Protein AF-J9D0C2-F1 (afdb_monomer)

Structure (mmCIF, N/CA/C/O backbone):
data_AF-J9D0C2-F1
#
_entry.id   AF-J9D0C2-F1
#
loop_
_atom_site.group_PDB
_atom_site.id
_atom_site.type_symbol
_atom_site.label_atom_id
_atom_site.label_alt_id
_atom_site.label_comp_id
_atom_site.label_asym_id
_atom_site.label_entity_id
_atom_site.label_seq_id
_atom_site.pdbx_PDB_ins_code
_atom_site.Cartn_x
_atom_site.Cartn_y
_atom_site.Cartn_z
_atom_site.occupancy
_atom_site.B_iso_or_equiv
_atom_site.auth_seq_id
_atom_site.auth_comp_id
_atom_site.auth_asym_id
_atom_site.auth_atom_id
_atom_site.pdbx_PDB_model_num
ATOM 1 N N . MET A 1 1 ? 52.968 -4.522 -47.383 1.00 53.06 1 MET A N 1
ATOM 2 C CA . MET A 1 1 ? 51.743 -3.690 -47.474 1.00 53.06 1 MET A CA 1
ATOM 3 C C . MET A 1 1 ? 50.450 -4.488 -47.315 1.00 53.06 1 MET A C 1
ATOM 5 O O . MET A 1 1 ? 49.640 -4.092 -46.493 1.00 53.06 1 MET A O 1
ATOM 9 N N . ILE A 1 2 ? 50.259 -5.618 -48.008 1.00 55.22 2 ILE A N 1
ATOM 10 C CA . ILE A 1 2 ? 49.009 -6.414 -47.966 1.00 55.22 2 ILE A CA 1
ATOM 11 C C . ILE A 1 2 ? 48.607 -6.857 -46.541 1.00 55.22 2 ILE A C 1
ATOM 13 O O . ILE A 1 2 ? 47.459 -6.685 -46.148 1.00 55.22 2 ILE A O 1
ATOM 17 N N . ILE A 1 3 ? 49.560 -7.320 -45.724 1.00 58.47 3 ILE A N 1
ATOM 18 C CA . ILE A 1 3 ? 49.309 -7.743 -44.329 1.00 58.47 3 ILE A CA 1
ATOM 19 C C . ILE A 1 3 ? 48.805 -6.577 -43.453 1.00 58.47 3 ILE A C 1
ATOM 21 O O . ILE A 1 3 ? 47.932 -6.757 -42.608 1.00 58.47 3 ILE A O 1
ATOM 25 N N . PHE A 1 4 ? 49.295 -5.357 -43.693 1.00 53.91 4 PHE A N 1
ATOM 26 C CA . PHE A 1 4 ? 48.868 -4.155 -42.966 1.00 53.91 4 PH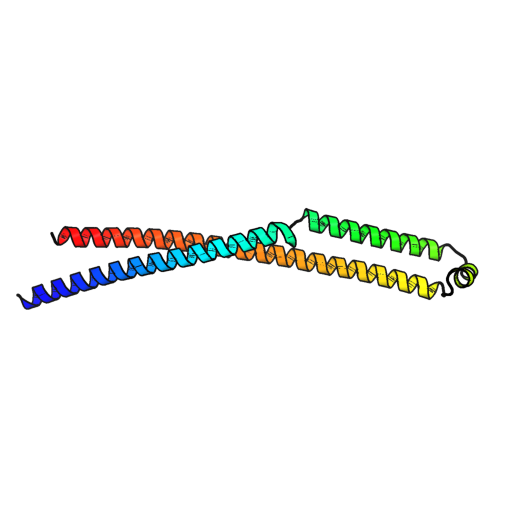E A CA 1
ATOM 27 C C . PHE A 1 4 ? 47.430 -3.750 -43.322 1.00 53.91 4 PHE A C 1
ATOM 29 O O . PHE A 1 4 ? 46.657 -3.385 -42.439 1.00 53.91 4 PHE A O 1
ATOM 36 N N . PHE A 1 5 ? 47.050 -3.873 -44.599 1.00 53.88 5 PHE A N 1
ATOM 37 C CA . PHE A 1 5 ? 45.677 -3.643 -45.058 1.00 53.88 5 PHE A CA 1
ATOM 38 C C . PHE A 1 5 ? 44.695 -4.673 -44.489 1.00 53.88 5 PHE A C 1
ATOM 40 O O . PHE A 1 5 ? 43.610 -4.298 -44.050 1.00 53.88 5 PHE A O 1
ATOM 47 N N . ILE A 1 6 ? 45.088 -5.949 -44.428 1.00 59.09 6 ILE A N 1
ATOM 48 C CA . ILE A 1 6 ? 44.271 -7.014 -43.829 1.00 59.09 6 ILE A CA 1
ATOM 49 C C . ILE A 1 6 ? 44.056 -6.746 -42.333 1.00 59.09 6 ILE A C 1
ATOM 51 O O . ILE A 1 6 ? 42.920 -6.784 -41.868 1.00 59.09 6 ILE A O 1
ATOM 55 N N . ASN A 1 7 ? 45.103 -6.367 -41.594 1.00 50.22 7 ASN A N 1
ATOM 56 C CA . ASN A 1 7 ? 44.978 -6.016 -40.176 1.00 50.22 7 ASN A CA 1
ATOM 57 C C . ASN A 1 7 ? 44.076 -4.789 -39.954 1.00 50.22 7 ASN A C 1
ATOM 59 O O . ASN A 1 7 ? 43.212 -4.816 -39.081 1.00 50.22 7 ASN A O 1
ATOM 63 N N . LEU A 1 8 ? 44.198 -3.740 -40.775 1.00 56.12 8 LEU A N 1
ATOM 64 C CA . LEU A 1 8 ? 43.315 -2.565 -40.722 1.00 56.12 8 LEU A CA 1
ATOM 65 C C . LEU A 1 8 ? 41.843 -2.913 -40.999 1.00 56.12 8 LEU A C 1
ATOM 67 O O . LEU A 1 8 ? 40.949 -2.384 -40.336 1.00 56.12 8 LEU A O 1
ATOM 71 N N . LEU A 1 9 ? 41.579 -3.807 -41.955 1.00 56.28 9 LEU A N 1
ATOM 72 C CA . LEU A 1 9 ? 40.229 -4.281 -42.266 1.00 56.28 9 LEU A CA 1
ATOM 73 C C . LEU A 1 9 ? 39.648 -5.133 -41.133 1.00 56.28 9 LEU A C 1
ATOM 75 O O . LEU A 1 9 ? 38.486 -4.930 -40.775 1.00 56.28 9 LEU A O 1
ATOM 79 N N . ILE A 1 10 ? 40.457 -6.010 -40.528 1.00 57.41 10 ILE A N 1
ATOM 80 C CA . ILE A 1 10 ? 40.068 -6.820 -39.368 1.00 57.41 10 ILE A CA 1
ATOM 81 C C . ILE A 1 10 ? 39.722 -5.903 -38.191 1.00 57.41 10 ILE A C 1
ATOM 83 O O . ILE A 1 10 ? 38.592 -5.960 -37.716 1.00 57.41 10 ILE A O 1
ATOM 87 N N . PHE A 1 11 ? 40.599 -4.968 -37.805 1.00 55.53 11 PHE A N 1
ATOM 88 C CA . PHE A 1 11 ? 40.332 -4.015 -36.716 1.00 55.53 11 PHE A CA 1
ATOM 89 C C . PHE A 1 11 ? 39.068 -3.173 -36.952 1.00 55.53 11 PHE A C 1
ATOM 91 O O . PHE A 1 11 ? 38.248 -3.020 -36.044 1.00 55.53 11 PHE A O 1
ATOM 98 N N . LYS A 1 12 ? 38.856 -2.664 -38.177 1.00 58.22 12 LYS A N 1
ATOM 99 C CA . LYS A 1 12 ? 37.626 -1.927 -38.521 1.00 58.22 12 LYS A CA 1
ATOM 100 C C . LYS A 1 12 ? 36.383 -2.820 -38.496 1.00 58.22 12 LYS A C 1
ATOM 102 O O . LYS A 1 12 ? 35.312 -2.340 -38.143 1.00 58.22 12 LYS A O 1
ATOM 107 N N . SER A 1 13 ? 36.489 -4.088 -38.894 1.00 57.78 13 SER A N 1
ATOM 108 C CA . SER A 1 13 ? 35.366 -5.034 -38.857 1.00 57.78 13 SER A CA 1
ATOM 109 C C . SER A 1 13 ? 34.988 -5.419 -37.425 1.00 57.78 13 SER A C 1
ATOM 111 O O . SER A 1 13 ? 33.815 -5.332 -37.078 1.00 57.78 13 SER A O 1
ATOM 113 N N . THR A 1 14 ? 35.965 -5.711 -36.562 1.00 62.06 14 THR A N 1
ATOM 114 C CA . THR A 1 14 ? 35.748 -6.034 -35.145 1.00 62.06 14 THR A CA 1
ATOM 115 C C . THR A 1 14 ? 35.103 -4.868 -34.397 1.00 62.06 14 THR A C 1
ATOM 117 O O . THR A 1 14 ? 34.222 -5.080 -33.569 1.00 62.06 14 THR A O 1
ATOM 120 N N . ASN A 1 15 ? 35.470 -3.625 -34.731 1.00 65.88 15 ASN A N 1
ATOM 121 C CA . ASN A 1 15 ? 34.862 -2.427 -34.149 1.00 65.88 15 ASN A CA 1
ATOM 122 C C . ASN A 1 15 ? 33.383 -2.254 -34.569 1.00 65.88 15 ASN A C 1
ATOM 124 O O . ASN A 1 15 ? 32.531 -1.951 -33.741 1.00 65.88 15 ASN A O 1
ATOM 128 N N . ILE A 1 16 ? 33.045 -2.541 -35.833 1.00 67.75 16 ILE A N 1
ATOM 129 C CA . ILE A 1 16 ? 31.653 -2.523 -36.326 1.00 67.75 16 ILE A CA 1
ATOM 130 C C . ILE A 1 16 ? 30.809 -3.608 -35.647 1.00 67.75 16 ILE A C 1
ATOM 132 O O . ILE A 1 16 ? 29.733 -3.299 -35.140 1.00 67.75 16 ILE A O 1
ATOM 136 N N . TYR A 1 17 ? 31.299 -4.853 -35.596 1.00 71.88 17 TYR A N 1
ATOM 137 C CA . TYR A 1 17 ? 30.590 -5.954 -34.933 1.00 71.88 17 TYR A CA 1
ATOM 138 C C . TYR A 1 17 ? 30.396 -5.691 -33.432 1.00 71.88 17 TYR A C 1
ATOM 140 O O . TYR A 1 17 ? 29.333 -5.986 -32.892 1.00 71.88 17 TYR A O 1
ATOM 148 N N . SER A 1 18 ? 31.383 -5.074 -32.774 1.00 80.06 18 SER A N 1
ATOM 149 C CA . SER A 1 18 ? 31.286 -4.642 -31.375 1.00 80.06 18 SER A CA 1
ATOM 150 C C . SER A 1 18 ? 30.203 -3.573 -31.170 1.00 80.06 18 SER A C 1
ATOM 152 O O . SER A 1 18 ? 29.388 -3.689 -30.255 1.00 80.06 18 SER A O 1
ATOM 154 N N . CYS A 1 19 ? 30.119 -2.572 -32.055 1.00 81.56 19 CYS A N 1
ATOM 155 C CA . CYS A 1 19 ? 29.069 -1.552 -32.005 1.00 81.56 19 CYS A CA 1
ATOM 156 C C . CYS A 1 19 ? 27.667 -2.131 -32.241 1.00 81.56 19 CYS A C 1
ATOM 158 O O . CYS A 1 19 ? 26.745 -1.793 -31.504 1.00 81.56 19 CYS A O 1
ATOM 160 N N . GLU A 1 20 ? 27.489 -3.015 -33.228 1.00 86.50 20 GLU A N 1
ATOM 161 C CA . GLU A 1 20 ? 26.193 -3.663 -33.487 1.00 86.50 20 GLU A CA 1
ATOM 162 C C . GLU A 1 20 ? 25.755 -4.551 -32.319 1.00 86.50 20 GLU A C 1
ATOM 164 O O . GLU A 1 20 ? 24.593 -4.511 -31.914 1.00 86.50 20 GLU A O 1
ATOM 169 N N . TYR A 1 21 ? 26.688 -5.311 -31.737 1.00 88.75 21 TYR A N 1
ATOM 170 C CA . TYR A 1 21 ? 26.434 -6.092 -30.529 1.00 88.75 21 TYR A CA 1
ATOM 171 C C . TYR A 1 21 ? 25.998 -5.193 -29.366 1.00 88.75 21 TYR A C 1
ATOM 173 O O . TYR A 1 21 ? 24.979 -5.453 -28.726 1.00 88.75 21 TYR A O 1
ATOM 181 N N . LYS A 1 22 ? 26.725 -4.096 -29.133 1.00 88.56 22 LYS A N 1
ATOM 182 C CA . LYS A 1 22 ? 26.427 -3.156 -28.052 1.00 88.56 22 LYS A CA 1
ATOM 183 C C . LYS A 1 22 ? 25.078 -2.456 -28.239 1.00 88.56 22 LYS A C 1
ATOM 185 O O . LYS A 1 22 ? 24.356 -2.283 -27.265 1.00 88.56 22 LYS A O 1
ATOM 190 N N . ILE A 1 23 ? 24.699 -2.108 -29.472 1.00 92.06 23 ILE A N 1
ATOM 191 C CA . ILE A 1 23 ? 23.368 -1.558 -29.776 1.00 92.06 23 ILE A CA 1
ATOM 192 C C . ILE A 1 23 ? 22.270 -2.561 -29.400 1.00 92.06 23 ILE A C 1
ATOM 194 O O . ILE A 1 23 ? 21.331 -2.181 -28.706 1.00 92.06 23 ILE A O 1
ATOM 198 N N . ARG A 1 24 ? 22.403 -3.838 -29.786 1.00 93.25 24 ARG A N 1
ATOM 199 C CA . ARG A 1 24 ? 21.420 -4.880 -29.426 1.00 93.25 24 ARG A CA 1
ATOM 200 C C . ARG A 1 24 ? 21.320 -5.085 -27.917 1.00 93.25 24 ARG A C 1
ATOM 202 O O . ARG A 1 24 ? 20.227 -5.278 -27.396 1.00 93.25 24 ARG A O 1
ATOM 209 N N . GLN A 1 25 ? 22.449 -5.027 -27.212 1.00 94.44 25 GLN A N 1
ATOM 210 C CA . GLN A 1 25 ? 22.459 -5.098 -25.753 1.00 94.44 25 GLN A CA 1
ATOM 211 C C . GLN A 1 25 ? 21.706 -3.912 -25.137 1.00 94.44 25 GLN A C 1
ATOM 213 O O . GLN A 1 25 ? 20.846 -4.111 -24.288 1.00 94.44 25 GLN A O 1
ATOM 218 N N . ILE A 1 26 ? 21.959 -2.693 -25.620 1.00 93.25 26 ILE A N 1
ATOM 219 C CA . ILE A 1 26 ? 21.246 -1.494 -25.166 1.00 93.25 26 ILE A CA 1
ATOM 220 C C . ILE A 1 26 ? 19.734 -1.606 -25.426 1.00 93.25 26 ILE A C 1
ATOM 222 O O . ILE A 1 26 ? 18.938 -1.208 -24.579 1.00 93.25 26 ILE A O 1
ATOM 226 N N . GLU A 1 27 ? 19.316 -2.149 -26.571 1.00 96.12 27 GLU A N 1
ATOM 227 C CA . GLU A 1 27 ? 17.896 -2.392 -26.867 1.00 96.12 27 GLU A CA 1
ATOM 228 C C . GLU A 1 27 ? 17.258 -3.371 -25.881 1.00 96.12 27 GLU A C 1
ATOM 230 O O . GLU A 1 27 ? 16.148 -3.125 -25.404 1.00 96.12 27 GLU A O 1
ATOM 235 N N . HIS A 1 28 ? 17.964 -4.455 -25.555 1.00 96.50 28 HIS A N 1
ATOM 236 C CA . HIS A 1 28 ? 17.511 -5.424 -24.566 1.00 96.50 28 HIS A CA 1
ATOM 237 C C . HIS A 1 28 ? 17.372 -4.792 -23.176 1.00 96.50 28 HIS A C 1
ATOM 239 O O . HIS A 1 28 ? 16.322 -4.924 -22.547 1.00 96.50 28 HIS A O 1
ATOM 245 N N . ASP A 1 29 ? 18.384 -4.040 -22.738 1.00 95.62 29 ASP A N 1
ATOM 246 C CA . ASP A 1 29 ? 18.385 -3.355 -21.444 1.00 95.62 29 ASP A CA 1
ATOM 247 C C . ASP A 1 29 ? 17.244 -2.326 -21.355 1.00 95.62 29 ASP A C 1
ATOM 249 O O . ASP A 1 29 ? 16.553 -2.245 -20.340 1.00 95.62 29 ASP A O 1
ATOM 253 N N . ILE A 1 30 ? 16.993 -1.559 -22.427 1.00 96.31 30 ILE A N 1
ATOM 254 C CA . ILE A 1 30 ? 15.857 -0.624 -22.494 1.00 96.31 30 ILE A CA 1
ATOM 255 C C . ILE A 1 30 ? 14.536 -1.377 -22.329 1.00 96.31 30 ILE A C 1
ATOM 257 O O . ILE A 1 30 ? 13.713 -0.965 -21.512 1.00 96.31 30 ILE A O 1
ATOM 261 N N . ALA A 1 31 ? 14.333 -2.471 -23.068 1.00 97.56 31 ALA A N 1
ATOM 262 C CA . ALA A 1 31 ? 13.098 -3.248 -22.993 1.00 97.56 31 ALA A CA 1
ATOM 263 C C . ALA A 1 31 ? 12.875 -3.828 -21.586 1.00 97.56 31 ALA A C 1
ATOM 265 O O . ALA A 1 31 ? 11.756 -3.798 -21.069 1.00 97.56 31 ALA A O 1
ATOM 266 N N . GLN A 1 32 ? 13.943 -4.305 -20.942 1.00 97.31 32 GLN A N 1
ATOM 267 C CA . GLN A 1 32 ? 13.888 -4.781 -19.564 1.00 97.31 32 GLN A CA 1
ATOM 268 C C . GLN A 1 32 ? 13.493 -3.655 -18.598 1.00 97.31 32 GLN A C 1
ATOM 270 O O . GLN A 1 32 ? 12.541 -3.812 -17.833 1.00 97.31 32 GLN A O 1
ATOM 275 N N . PHE A 1 33 ? 14.155 -2.496 -18.664 1.00 97.06 33 PHE A N 1
ATOM 276 C CA . PHE A 1 33 ? 13.836 -1.366 -17.787 1.00 97.06 33 PHE A CA 1
ATOM 277 C C . PHE A 1 33 ? 12.433 -0.794 -18.027 1.00 97.06 33 PHE A C 1
ATOM 279 O O . PHE A 1 33 ? 11.784 -0.356 -17.076 1.00 97.06 33 PHE A O 1
ATOM 286 N N . GLU A 1 34 ? 11.936 -0.806 -19.266 1.00 96.81 34 GLU A N 1
ATOM 287 C CA . GLU A 1 34 ? 10.558 -0.413 -19.584 1.00 96.81 34 GLU A CA 1
ATOM 288 C C . GLU A 1 34 ? 9.545 -1.388 -18.960 1.00 96.81 34 GLU A C 1
ATOM 290 O O . GLU A 1 34 ? 8.534 -0.955 -18.400 1.00 96.81 34 GLU A O 1
ATOM 295 N N . ASN A 1 35 ? 9.834 -2.692 -18.964 1.00 97.44 35 ASN A N 1
ATOM 296 C CA . ASN A 1 35 ? 8.994 -3.687 -18.299 1.00 97.44 35 ASN A CA 1
ATOM 297 C C . ASN A 1 35 ? 8.992 -3.531 -16.765 1.00 97.44 35 ASN A C 1
ATOM 299 O O . ASN A 1 35 ? 7.928 -3.576 -16.136 1.00 97.44 35 ASN A O 1
ATOM 303 N N . ASP A 1 36 ? 10.156 -3.289 -16.160 1.00 96.31 36 ASP A N 1
ATOM 304 C CA . ASP A 1 36 ? 10.273 -3.033 -14.719 1.00 96.31 36 ASP A CA 1
ATOM 305 C C . ASP A 1 36 ? 9.513 -1.757 -14.324 1.00 96.31 36 ASP A C 1
ATOM 307 O O . ASP A 1 36 ? 8.756 -1.740 -13.348 1.00 96.31 36 ASP A O 1
ATOM 311 N N . TYR A 1 37 ? 9.629 -0.706 -15.140 1.00 96.44 37 TYR A N 1
ATOM 312 C CA . TYR A 1 37 ? 8.904 0.549 -14.960 1.00 96.44 37 TYR A CA 1
ATOM 313 C C . TYR A 1 37 ? 7.381 0.341 -14.966 1.00 96.44 37 TYR A C 1
ATOM 315 O O . TYR A 1 37 ? 6.675 0.826 -14.074 1.00 96.44 37 TYR A O 1
ATOM 323 N N . LEU A 1 38 ? 6.866 -0.413 -15.944 1.00 96.88 38 LEU A N 1
ATOM 324 C CA . LEU A 1 38 ? 5.441 -0.737 -16.054 1.00 96.88 38 LEU A CA 1
ATOM 325 C C . LEU A 1 38 ? 4.953 -1.602 -14.888 1.00 96.88 38 LEU A C 1
ATOM 327 O O . LEU A 1 38 ? 3.845 -1.401 -14.385 1.00 96.88 38 LEU A O 1
ATOM 331 N N . THR A 1 39 ? 5.775 -2.545 -14.435 1.00 97.50 39 THR A N 1
ATOM 332 C CA . THR A 1 39 ? 5.466 -3.392 -13.278 1.00 97.50 39 THR A CA 1
ATOM 333 C C . THR A 1 39 ? 5.308 -2.548 -12.017 1.00 97.50 39 THR A C 1
ATOM 335 O O . THR A 1 39 ? 4.294 -2.649 -11.323 1.00 97.50 39 THR A O 1
ATOM 338 N N . ASN A 1 40 ? 6.251 -1.644 -11.765 1.00 96.12 40 ASN A N 1
ATOM 339 C CA . ASN A 1 40 ? 6.190 -0.720 -10.638 1.00 96.12 40 ASN A CA 1
ATOM 340 C C . ASN A 1 40 ? 4.989 0.231 -10.720 1.00 96.12 40 ASN A C 1
ATOM 342 O O . ASN A 1 40 ? 4.364 0.499 -9.697 1.00 96.12 40 ASN A O 1
ATOM 346 N N . LEU A 1 41 ? 4.617 0.707 -11.917 1.00 95.62 41 LEU A N 1
ATOM 347 C CA . LEU A 1 41 ? 3.406 1.520 -12.091 1.00 95.62 41 LEU A CA 1
ATOM 348 C C . LEU A 1 41 ? 2.147 0.765 -11.654 1.00 95.62 41 LEU A C 1
ATOM 350 O O . LEU A 1 41 ? 1.361 1.290 -10.871 1.00 95.62 41 LEU A O 1
ATOM 354 N N . ARG A 1 42 ? 1.993 -0.496 -12.074 1.00 95.31 42 ARG A N 1
ATOM 355 C CA . ARG A 1 42 ? 0.858 -1.335 -11.650 1.00 95.31 42 ARG A CA 1
ATOM 356 C C . ARG A 1 42 ? 0.820 -1.524 -10.132 1.00 95.31 42 ARG A C 1
ATOM 358 O O . ARG A 1 42 ? -0.260 -1.549 -9.541 1.00 95.31 42 ARG A O 1
ATOM 365 N N . ILE A 1 43 ? 1.985 -1.656 -9.495 1.00 94.19 43 ILE A N 1
ATOM 366 C CA . ILE A 1 43 ? 2.086 -1.744 -8.033 1.00 94.19 43 ILE A CA 1
ATOM 367 C C . ILE A 1 43 ? 1.630 -0.429 -7.388 1.00 94.19 43 ILE A C 1
ATOM 369 O O . ILE A 1 43 ? 0.797 -0.462 -6.484 1.00 94.19 43 ILE A O 1
ATOM 373 N N . ILE A 1 44 ? 2.105 0.719 -7.877 1.00 93.38 44 ILE A N 1
ATOM 374 C CA . ILE A 1 44 ? 1.693 2.048 -7.397 1.00 93.38 44 ILE A CA 1
ATOM 375 C C . ILE A 1 44 ? 0.175 2.239 -7.528 1.00 93.38 44 ILE A C 1
ATOM 377 O O . ILE A 1 44 ? -0.468 2.683 -6.575 1.00 93.38 44 ILE A O 1
ATOM 381 N N . ASP A 1 45 ? -0.423 1.855 -8.655 1.00 90.94 45 ASP A N 1
ATOM 382 C CA . ASP A 1 45 ? -1.870 1.966 -8.881 1.00 90.94 45 ASP A CA 1
ATOM 383 C C . ASP A 1 45 ? -2.677 1.102 -7.901 1.00 90.94 45 ASP A C 1
ATOM 385 O O . ASP A 1 45 ? -3.697 1.532 -7.344 1.00 90.94 45 ASP A O 1
ATOM 389 N N . LYS A 1 46 ? -2.188 -0.109 -7.612 1.00 89.38 46 LYS A N 1
ATOM 390 C CA . LYS A 1 46 ? -2.779 -0.980 -6.591 1.00 89.38 46 LYS A CA 1
ATOM 391 C C . LYS A 1 46 ? -2.669 -0.367 -5.191 1.00 89.38 46 LYS A C 1
ATOM 393 O O . LYS A 1 46 ? -3.644 -0.384 -4.440 1.00 89.38 46 LYS A O 1
ATOM 398 N N . LEU A 1 47 ? -1.516 0.207 -4.845 1.00 88.56 47 LEU A N 1
ATOM 399 C CA . LEU A 1 47 ? -1.319 0.893 -3.565 1.00 88.56 47 LEU A CA 1
ATOM 400 C C . LEU A 1 47 ? -2.266 2.098 -3.437 1.00 88.56 47 LEU A C 1
ATOM 402 O O . LEU A 1 47 ? -2.921 2.244 -2.406 1.00 88.56 47 LEU A O 1
ATOM 406 N N . ASN A 1 48 ? -2.420 2.906 -4.490 1.00 84.56 48 ASN A N 1
ATOM 407 C CA . ASN A 1 48 ? -3.316 4.070 -4.519 1.00 84.56 48 ASN A CA 1
ATOM 408 C C . ASN A 1 48 ? -4.795 3.702 -4.337 1.00 84.56 48 ASN A C 1
ATOM 410 O O . ASN A 1 48 ? -5.504 4.353 -3.570 1.00 84.56 48 ASN A O 1
ATOM 414 N N . SER A 1 49 ? -5.264 2.661 -5.027 1.00 79.12 49 SER A N 1
ATOM 415 C CA . SER A 1 49 ? -6.676 2.253 -5.000 1.00 79.12 49 SER A CA 1
ATOM 416 C C . SER A 1 49 ? -7.099 1.562 -3.699 1.00 79.12 49 SER A C 1
ATOM 418 O O . SER A 1 49 ? -8.291 1.504 -3.397 1.00 79.12 49 SER A O 1
ATOM 420 N N . GLN A 1 50 ? -6.149 1.045 -2.911 1.00 76.56 50 GLN A N 1
ATOM 421 C CA . GLN A 1 50 ? -6.453 0.245 -1.722 1.00 76.56 50 GLN A CA 1
ATOM 422 C C . GLN A 1 50 ? -5.879 0.835 -0.434 1.00 76.56 50 GLN A C 1
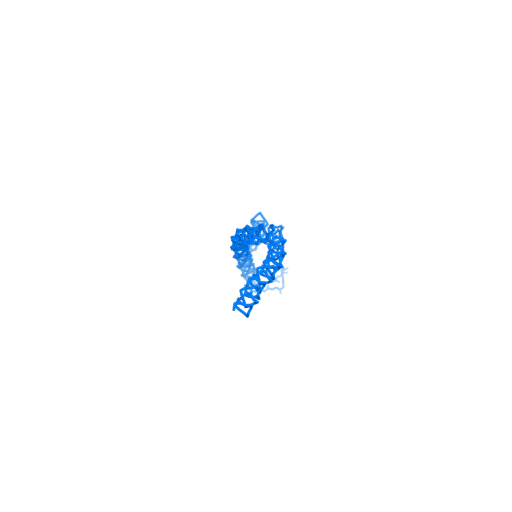ATOM 424 O O . GLN A 1 50 ? -6.638 1.227 0.454 1.00 76.56 50 GLN A O 1
ATOM 429 N N . GLN A 1 51 ? -4.553 0.844 -0.311 1.00 73.00 51 GLN A N 1
ATOM 430 C CA . GLN A 1 51 ? -3.847 0.956 0.969 1.00 73.00 51 GLN A CA 1
ATOM 431 C C . GLN A 1 51 ? -3.397 2.390 1.281 1.00 73.00 51 GLN A C 1
ATOM 433 O O . GLN A 1 51 ? -3.398 2.787 2.440 1.00 73.00 51 GLN A O 1
ATOM 438 N N . CYS A 1 52 ? -3.113 3.198 0.258 1.00 77.19 52 CYS A N 1
ATOM 439 C CA . CYS A 1 52 ? -2.767 4.617 0.384 1.00 77.19 52 CYS A CA 1
ATOM 440 C C . CYS A 1 52 ? -3.989 5.551 0.343 1.00 77.19 52 CYS A C 1
ATOM 442 O O . CYS A 1 52 ? -3.825 6.769 0.297 1.00 77.19 52 CYS A O 1
ATOM 444 N N . SER A 1 53 ? -5.217 5.024 0.310 1.00 83.19 53 SER A N 1
ATOM 445 C CA . SER A 1 53 ? -6.409 5.874 0.246 1.00 83.19 53 SER A CA 1
ATOM 446 C C . SER A 1 53 ? -6.605 6.622 1.565 1.00 83.19 53 SER A C 1
ATOM 448 O O . SER A 1 53 ? -7.044 6.048 2.564 1.00 83.19 53 SER A O 1
ATOM 450 N N . TYR A 1 54 ? -6.312 7.924 1.552 1.00 87.12 54 TYR A N 1
ATOM 451 C CA . TYR A 1 54 ? -6.509 8.806 2.702 1.00 87.12 54 TYR A CA 1
ATOM 452 C C . TYR A 1 54 ? -7.961 8.786 3.193 1.00 87.12 54 TYR A C 1
ATOM 454 O O . TYR A 1 54 ? -8.214 8.651 4.386 1.00 87.12 54 TYR A O 1
ATOM 462 N N . VAL A 1 55 ? -8.926 8.832 2.269 1.00 88.25 55 VAL A N 1
ATOM 463 C CA . VAL A 1 55 ? -10.358 8.783 2.602 1.00 88.25 55 VAL A CA 1
ATOM 464 C C . VAL A 1 55 ? -10.694 7.500 3.358 1.00 88.25 55 VAL A C 1
ATOM 466 O O . VAL A 1 55 ? -11.346 7.544 4.398 1.00 88.25 55 VAL A O 1
ATOM 469 N N . ARG A 1 56 ? -10.199 6.350 2.885 1.00 88.00 56 ARG A N 1
ATOM 470 C CA . ARG A 1 56 ? -10.405 5.069 3.569 1.00 88.00 56 ARG A CA 1
ATOM 471 C C . ARG A 1 56 ? -9.769 5.062 4.960 1.00 88.00 56 ARG A C 1
ATOM 473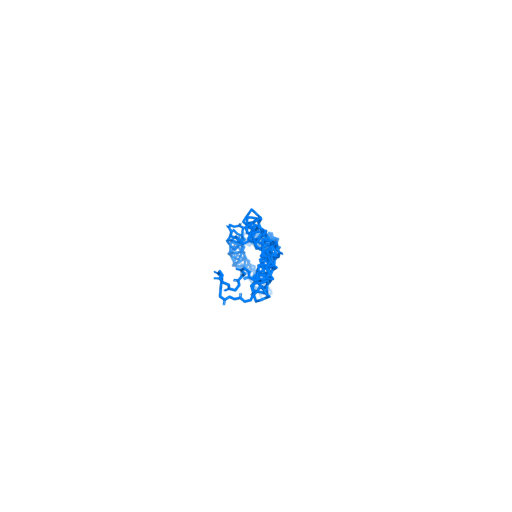 O O . ARG A 1 56 ? -10.400 4.596 5.903 1.00 88.00 56 ARG A O 1
ATOM 480 N N . HIS A 1 57 ? -8.549 5.581 5.087 1.00 90.88 57 HIS A N 1
ATOM 481 C CA . HIS A 1 57 ? -7.841 5.678 6.363 1.00 90.88 57 HIS A CA 1
ATOM 482 C C . HIS A 1 57 ? -8.620 6.519 7.388 1.00 90.88 57 HIS A C 1
ATOM 484 O O . HIS A 1 57 ? -8.796 6.097 8.531 1.00 90.88 57 HIS A O 1
ATOM 490 N N . ILE A 1 58 ? -9.159 7.665 6.961 1.00 92.44 58 ILE A N 1
ATOM 491 C CA . ILE A 1 58 ? -9.984 8.532 7.808 1.00 92.44 58 ILE A CA 1
ATOM 492 C C . ILE A 1 58 ? -11.324 7.883 8.163 1.00 92.44 58 ILE A C 1
ATOM 494 O O . ILE A 1 58 ? -11.723 7.947 9.322 1.00 92.44 58 ILE A O 1
ATOM 498 N N . ASN A 1 59 ? -11.989 7.207 7.226 1.00 92.88 59 ASN A N 1
ATOM 499 C CA . ASN A 1 59 ? -13.244 6.508 7.520 1.00 92.88 59 ASN A CA 1
ATOM 500 C C . ASN A 1 59 ? -13.051 5.432 8.600 1.00 92.88 59 ASN A C 1
ATOM 502 O O . ASN A 1 59 ? -13.815 5.381 9.558 1.00 92.88 59 ASN A O 1
ATOM 506 N N . ILE A 1 60 ? -11.979 4.637 8.499 1.00 92.69 60 ILE A N 1
ATOM 507 C CA . ILE A 1 60 ? -11.635 3.635 9.520 1.00 92.69 60 ILE A CA 1
ATOM 508 C C . ILE A 1 60 ? -11.395 4.301 10.879 1.00 92.69 60 ILE A C 1
ATOM 510 O O . ILE A 1 60 ? -11.876 3.800 11.895 1.00 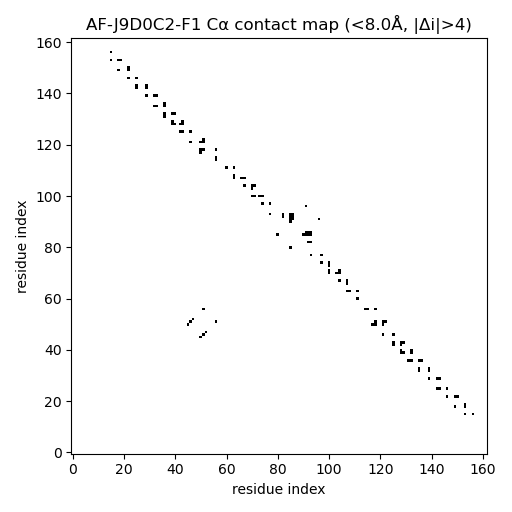92.69 60 ILE A O 1
ATOM 514 N N . LYS A 1 61 ? -10.684 5.437 10.909 1.00 95.38 61 LYS A N 1
ATOM 515 C CA . LYS A 1 61 ? -10.478 6.205 12.143 1.00 95.38 61 LYS A CA 1
ATOM 516 C C . LYS A 1 61 ? -11.807 6.612 12.771 1.00 95.38 61 LYS A C 1
ATOM 518 O O . LYS A 1 61 ? -12.025 6.356 13.948 1.00 95.38 61 LYS A O 1
ATOM 523 N N . MET A 1 62 ? -12.694 7.212 11.979 1.00 96.38 62 MET A N 1
ATOM 524 C CA . MET A 1 62 ? -13.995 7.680 12.453 1.00 96.38 62 MET A CA 1
ATOM 525 C C . MET A 1 62 ? -14.840 6.542 13.024 1.00 96.38 62 MET A C 1
ATOM 527 O O . MET A 1 62 ? -15.487 6.721 14.052 1.00 96.38 62 MET A O 1
ATOM 531 N N . ASP A 1 63 ? -14.830 5.372 12.388 1.00 96.81 63 ASP A N 1
ATOM 532 C CA . ASP A 1 63 ? -15.575 4.213 12.879 1.00 96.81 63 ASP A CA 1
ATOM 533 C C . ASP A 1 63 ? -15.005 3.683 14.201 1.00 96.81 63 ASP A C 1
ATOM 535 O O . ASP A 1 63 ? -15.764 3.356 15.114 1.00 96.81 63 ASP A O 1
ATOM 539 N N . ILE A 1 64 ? -13.676 3.663 14.348 1.00 96.56 64 ILE A N 1
ATOM 540 C CA . ILE A 1 64 ? -13.024 3.306 15.613 1.00 96.56 64 ILE A CA 1
ATOM 541 C C . ILE A 1 64 ? -13.340 4.335 16.707 1.00 96.56 64 ILE A C 1
ATOM 543 O O . ILE A 1 64 ? -13.696 3.943 17.818 1.00 96.56 64 ILE A O 1
ATOM 547 N N . ASP A 1 65 ? -13.254 5.629 16.399 1.00 97.00 65 ASP A N 1
ATOM 548 C CA . ASP A 1 65 ? -13.528 6.710 17.350 1.00 97.00 65 ASP A CA 1
ATOM 549 C C . ASP A 1 65 ? -14.984 6.645 17.852 1.00 97.00 65 ASP A C 1
ATOM 551 O O . ASP A 1 65 ? -15.228 6.732 19.056 1.00 97.00 65 ASP A O 1
ATOM 555 N N . ARG A 1 66 ? -15.953 6.385 16.960 1.00 97.75 66 ARG A N 1
ATOM 556 C CA . ARG A 1 66 ? -17.371 6.181 17.324 1.00 97.75 66 ARG A CA 1
ATOM 557 C C . ARG A 1 66 ? -17.580 4.975 18.238 1.00 97.75 66 ARG A C 1
ATOM 559 O O . ARG A 1 66 ? -18.375 5.037 19.177 1.00 97.75 66 ARG A O 1
ATOM 566 N N . GLU A 1 67 ? -16.899 3.868 17.959 1.00 97.56 67 GLU A N 1
ATOM 567 C CA . GLU A 1 67 ? -16.961 2.661 18.788 1.00 97.56 67 GLU A CA 1
ATOM 568 C C . GLU A 1 67 ? -16.384 2.918 20.187 1.00 97.56 67 GLU A C 1
ATOM 570 O O . GLU A 1 67 ? -16.987 2.510 21.180 1.00 97.56 67 GLU A O 1
ATOM 575 N N . ILE A 1 68 ? -15.262 3.640 20.281 1.00 97.25 68 ILE A N 1
ATOM 576 C CA . ILE A 1 68 ? -14.682 4.058 21.564 1.00 97.25 68 ILE A CA 1
ATOM 577 C C . ILE A 1 68 ? -15.655 4.969 22.315 1.00 97.25 68 ILE A C 1
ATOM 579 O O . ILE A 1 68 ? -15.919 4.730 23.488 1.00 97.25 68 ILE A O 1
ATOM 583 N N . GLU A 1 69 ? -16.251 5.962 21.656 1.00 97.75 69 GLU A N 1
ATOM 584 C CA . GLU A 1 69 ? -17.224 6.863 22.284 1.00 97.75 69 GLU A CA 1
ATOM 585 C C . GLU A 1 69 ? -18.451 6.104 22.816 1.00 97.75 69 GLU A C 1
ATOM 587 O O . GLU A 1 69 ? -18.958 6.386 23.902 1.00 97.75 69 GLU A O 1
ATOM 592 N N . LYS A 1 70 ? -18.937 5.101 22.074 1.00 97.44 70 LYS A N 1
ATOM 593 C CA . LYS A 1 70 ? -20.019 4.221 22.530 1.00 97.44 70 LYS A CA 1
ATOM 594 C C . LYS A 1 70 ? -19.624 3.451 23.794 1.00 97.44 70 LYS A C 1
ATOM 596 O O . LYS A 1 70 ? -20.419 3.407 24.730 1.00 97.44 70 LYS A O 1
ATOM 601 N N . LEU A 1 71 ? -18.416 2.893 23.827 1.00 96.81 71 LEU A N 1
ATOM 602 C CA . LEU A 1 71 ? -17.882 2.172 24.985 1.00 96.81 71 LEU A CA 1
ATOM 603 C C . LEU A 1 71 ? -17.676 3.096 26.195 1.00 96.81 71 LEU A C 1
ATOM 605 O O . LEU A 1 71 ? -18.015 2.719 27.312 1.00 96.81 71 LEU A O 1
ATOM 609 N N . GLU A 1 72 ? -17.191 4.321 25.989 1.00 95.88 72 GLU A N 1
ATOM 610 C CA . GLU A 1 72 ? -17.037 5.314 27.061 1.00 95.88 72 GLU A CA 1
ATOM 611 C C . GLU A 1 72 ? -18.396 5.754 27.623 1.00 95.88 72 GLU A C 1
ATOM 613 O O . GLU A 1 72 ? -18.569 5.830 28.838 1.00 95.88 72 GLU A O 1
ATOM 618 N N . ARG A 1 73 ? -19.411 5.951 26.770 1.00 94.50 73 ARG A N 1
ATOM 619 C CA . ARG A 1 73 ? -20.786 6.207 27.235 1.00 94.50 73 ARG A CA 1
ATOM 620 C C . ARG A 1 73 ? -21.342 5.044 28.049 1.00 94.50 73 ARG A C 1
ATOM 622 O O . ARG A 1 73 ? -21.972 5.272 29.080 1.00 94.50 73 ARG A O 1
ATOM 629 N N . GLU A 1 74 ? -21.109 3.811 27.605 1.00 91.31 74 GLU A N 1
ATOM 630 C CA . GLU A 1 74 ? -21.501 2.610 28.346 1.00 91.31 74 GLU A CA 1
ATOM 631 C C . GLU A 1 74 ? -20.795 2.556 29.708 1.00 91.31 74 GLU A C 1
ATOM 633 O O . GLU A 1 74 ? -21.445 2.344 30.729 1.00 91.31 74 GLU A O 1
ATOM 638 N N . LYS A 1 75 ? -19.494 2.863 29.756 1.00 92.44 75 LYS A N 1
ATOM 639 C CA . LYS A 1 75 ? -18.721 2.980 30.998 1.00 92.44 75 LYS A CA 1
ATOM 640 C C . LYS A 1 75 ? -19.319 4.023 31.944 1.00 92.44 75 LYS A C 1
ATOM 642 O O . LYS A 1 75 ? -19.557 3.716 33.111 1.00 92.44 75 LYS A O 1
ATOM 647 N N . SER A 1 76 ? -19.602 5.233 31.458 1.00 90.69 76 SER A N 1
ATOM 648 C CA . SER A 1 76 ? -20.234 6.294 32.254 1.00 90.69 76 SER A CA 1
ATOM 649 C C . SER A 1 76 ? -21.606 5.873 32.782 1.00 90.69 76 SER A C 1
ATOM 651 O O . SER A 1 76 ? -21.908 6.097 33.952 1.00 90.69 76 SER A O 1
ATOM 653 N N . HIS A 1 77 ? -22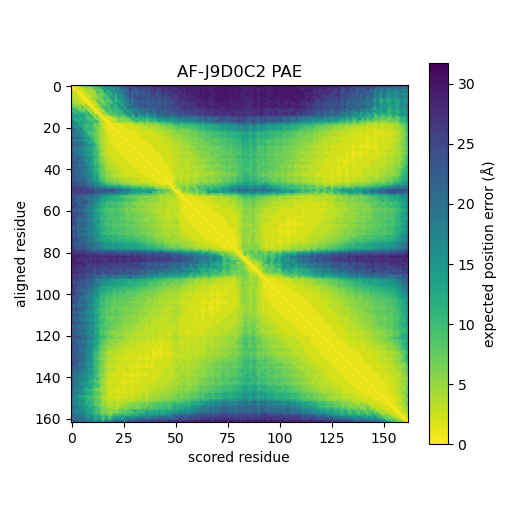.408 5.209 31.948 1.00 87.81 77 HIS A N 1
ATOM 654 C CA . HIS A 1 77 ? -23.703 4.663 32.341 1.00 87.81 77 HIS A CA 1
ATOM 655 C C . HIS A 1 77 ? -23.563 3.575 33.415 1.00 87.81 77 HIS A C 1
ATOM 657 O O . HIS A 1 77 ? -24.375 3.501 34.332 1.00 87.81 77 HIS A O 1
ATOM 663 N N . ILE A 1 78 ? -22.518 2.745 33.368 1.00 85.50 78 ILE A N 1
ATOM 664 C CA . ILE A 1 78 ? -22.242 1.760 34.422 1.00 85.50 78 ILE A CA 1
ATOM 665 C C . ILE A 1 78 ? -21.854 2.419 35.739 1.00 85.50 78 ILE A C 1
ATOM 667 O O . ILE A 1 78 ? -22.343 2.021 36.798 1.00 85.50 78 ILE A O 1
ATOM 671 N N . LEU A 1 79 ? -21.036 3.462 35.677 1.00 85.44 79 LEU A N 1
ATOM 672 C CA . LEU A 1 79 ? -20.618 4.211 36.856 1.00 85.44 79 LEU A CA 1
ATOM 673 C C . LEU A 1 79 ? -21.774 4.972 37.525 1.00 85.44 79 LEU A C 1
ATOM 675 O O . LEU A 1 79 ? -21.701 5.221 38.726 1.00 85.44 79 LEU A O 1
ATOM 679 N N . SER A 1 80 ? -22.845 5.306 36.795 1.00 84.06 80 SER A N 1
ATOM 680 C CA . SER A 1 80 ? -23.965 6.082 37.343 1.00 84.06 80 SER A CA 1
ATOM 681 C C . SER A 1 80 ? -24.972 5.291 38.191 1.00 84.06 80 SER A C 1
ATOM 683 O O . SER A 1 80 ? -25.768 5.917 38.888 1.00 84.06 80 SER A O 1
ATOM 685 N N . TYR A 1 81 ? -24.981 3.948 38.172 1.00 73.44 81 TYR A N 1
ATOM 686 C CA . TYR A 1 81 ? -25.895 3.175 39.038 1.00 73.44 81 TYR A CA 1
ATOM 687 C C . TYR A 1 81 ? -25.249 2.744 40.355 1.00 73.44 81 TYR A C 1
ATOM 689 O O . TYR A 1 81 ? -24.043 2.508 40.453 1.00 73.44 81 TYR A O 1
ATOM 697 N N . LYS A 1 82 ? -26.107 2.526 41.359 1.00 68.50 82 LYS A N 1
ATOM 698 C CA . LYS A 1 82 ? -25.750 1.802 42.583 1.00 68.50 82 LYS A CA 1
ATOM 699 C C . LYS A 1 82 ? -25.342 0.362 42.247 1.00 68.50 82 LYS A C 1
ATOM 701 O O . LYS A 1 82 ? -26.007 -0.311 41.458 1.00 68.50 82 LYS A O 1
ATOM 706 N N . SER A 1 83 ? -24.263 -0.109 42.868 1.00 63.75 83 SER A N 1
ATOM 707 C CA . SER A 1 83 ? -23.660 -1.438 42.672 1.00 63.75 83 SER A CA 1
ATOM 708 C C . SER A 1 83 ? -24.654 -2.597 42.835 1.00 63.75 83 SER A C 1
ATOM 710 O O . SER A 1 83 ? -24.564 -3.586 42.111 1.00 63.75 83 SER A O 1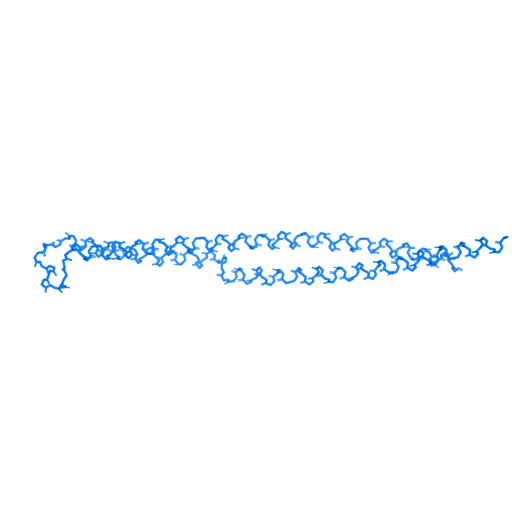
ATOM 712 N N . GLU A 1 84 ? -25.642 -2.447 43.718 1.00 62.66 84 GLU A N 1
ATOM 713 C CA . GLU A 1 84 ? -26.676 -3.448 44.031 1.00 62.66 84 GLU A CA 1
ATOM 714 C C . GLU A 1 84 ? -27.626 -3.764 42.856 1.00 62.66 84 GLU A C 1
ATOM 716 O O . GLU A 1 84 ? -28.222 -4.838 42.821 1.00 62.66 84 GLU A O 1
ATOM 721 N N . ILE A 1 85 ? -27.742 -2.867 41.867 1.00 62.88 85 ILE A N 1
ATOM 722 C CA . ILE A 1 85 ? -28.625 -3.022 40.692 1.00 62.88 85 ILE A CA 1
ATOM 723 C C . ILE A 1 85 ? -27.935 -3.816 39.562 1.00 62.88 85 ILE A C 1
ATOM 725 O O . ILE A 1 85 ? -28.594 -4.367 38.679 1.00 62.88 85 ILE A O 1
ATOM 729 N N . TYR A 1 86 ? -26.600 -3.896 39.567 1.00 65.00 86 TYR A N 1
ATOM 730 C CA . TYR A 1 86 ? -25.835 -4.493 38.466 1.00 65.00 86 TYR A CA 1
ATOM 731 C C . TYR A 1 86 ? -25.838 -6.022 38.489 1.00 65.00 86 TYR A C 1
ATOM 733 O O . TYR A 1 86 ? -26.055 -6.652 37.452 1.00 65.00 86 TYR A O 1
ATOM 741 N N . PHE A 1 87 ? -25.651 -6.621 39.666 1.00 62.81 87 PHE A N 1
ATOM 742 C CA . PHE A 1 87 ? -25.583 -8.077 39.797 1.00 62.81 87 PHE A CA 1
ATOM 743 C C . PHE A 1 87 ? -26.918 -8.744 39.433 1.00 62.81 87 PHE A C 1
ATOM 745 O O . PHE A 1 87 ? -26.941 -9.754 38.735 1.00 62.81 87 PHE A O 1
ATOM 752 N N . THR A 1 88 ? -28.035 -8.125 39.819 1.00 65.94 88 THR A N 1
ATOM 753 C CA . THR A 1 88 ? -29.401 -8.575 39.510 1.00 65.94 88 THR A CA 1
ATOM 754 C C . THR A 1 88 ? -29.762 -8.462 38.030 1.00 65.94 88 THR A C 1
ATOM 756 O O . THR A 1 88 ? -30.599 -9.225 37.558 1.00 65.94 88 THR A O 1
ATOM 759 N N . ARG A 1 89 ? -29.151 -7.532 37.283 1.00 69.31 89 ARG A N 1
ATOM 760 C CA . ARG A 1 89 ? -29.497 -7.267 35.875 1.00 69.31 89 ARG A CA 1
ATOM 761 C C . ARG A 1 89 ? -28.545 -7.915 34.866 1.00 69.31 89 ARG A C 1
ATOM 763 O O . ARG A 1 89 ? -28.975 -8.246 33.767 1.00 69.31 89 ARG A O 1
ATOM 770 N N . TYR A 1 90 ? -27.275 -8.091 35.227 1.00 70.44 90 TYR A N 1
ATOM 771 C CA . TYR A 1 90 ? -26.221 -8.543 34.308 1.00 70.44 90 TYR A CA 1
ATOM 772 C C . TYR A 1 90 ? -25.488 -9.808 34.766 1.00 70.44 90 TYR A C 1
ATOM 774 O O . TYR A 1 90 ? -24.612 -10.278 34.043 1.00 70.44 90 TYR A O 1
ATOM 782 N N . PHE A 1 91 ? -25.806 -10.349 35.950 1.00 78.62 91 PHE A N 1
ATOM 783 C CA . PHE A 1 91 ? -25.141 -11.523 36.543 1.00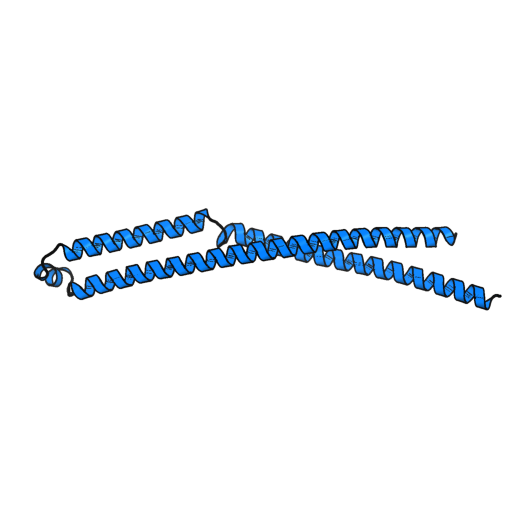 78.62 91 PHE A CA 1
ATOM 784 C C . PHE A 1 91 ? -23.609 -11.392 36.659 1.00 78.62 91 PHE A C 1
ATOM 786 O O . PHE A 1 91 ? -22.891 -12.384 36.768 1.00 78.62 91 PHE A O 1
ATOM 793 N N . LYS A 1 92 ? -23.093 -10.158 36.630 1.00 80.31 92 LYS A N 1
ATOM 794 C CA . LYS A 1 92 ? -21.669 -9.820 36.721 1.00 80.31 92 LYS A CA 1
ATOM 795 C C . LYS A 1 92 ? -21.472 -8.700 37.733 1.00 80.31 92 LYS A C 1
ATOM 797 O O . LYS A 1 92 ? -22.362 -7.868 37.926 1.00 80.31 92 LYS A O 1
ATOM 802 N N . SER A 1 93 ? -20.297 -8.663 38.362 1.00 83.88 93 SER A N 1
ATOM 803 C CA . SER A 1 93 ? -19.911 -7.504 39.164 1.00 83.88 93 SER A CA 1
ATOM 804 C C . SER A 1 93 ? -19.698 -6.291 38.258 1.00 83.88 93 SER A C 1
ATOM 806 O O . SER A 1 93 ? -19.341 -6.405 37.078 1.00 83.88 93 SER A O 1
ATOM 808 N N . ARG A 1 94 ? -19.917 -5.107 38.825 1.00 84.31 94 ARG A N 1
ATOM 809 C CA . ARG A 1 94 ? -19.697 -3.836 38.137 1.00 84.31 94 ARG A CA 1
ATOM 810 C C . ARG A 1 94 ? -18.239 -3.706 37.691 1.00 84.31 94 ARG A C 1
ATOM 812 O O . ARG A 1 94 ? -17.972 -3.275 36.576 1.00 84.31 94 ARG A O 1
ATOM 819 N N . GLU A 1 95 ? -17.309 -4.123 38.541 1.00 87.25 95 GLU A N 1
ATOM 820 C CA . GLU A 1 95 ? -15.869 -4.076 38.298 1.00 87.25 95 GLU A CA 1
ATOM 821 C C . GLU A 1 95 ? -15.476 -4.951 37.098 1.00 87.25 95 GLU A C 1
ATOM 823 O O . GLU A 1 95 ? -14.697 -4.515 36.250 1.00 87.25 95 GLU A O 1
ATOM 828 N N . THR A 1 96 ? -16.068 -6.145 36.960 1.00 89.00 96 THR A N 1
ATOM 829 C CA . THR A 1 96 ? -15.842 -7.008 35.791 1.00 89.00 96 THR A CA 1
ATOM 830 C C . THR A 1 96 ? -16.333 -6.351 34.503 1.00 89.00 96 THR A C 1
ATOM 832 O O . THR A 1 96 ? -15.614 -6.360 33.507 1.00 89.00 96 THR A O 1
ATOM 835 N N . LEU A 1 97 ? -17.521 -5.740 34.510 1.00 88.19 97 LEU A N 1
ATOM 836 C CA . LEU A 1 97 ? -18.058 -5.058 33.327 1.00 88.19 97 LEU A CA 1
ATOM 837 C C . LEU A 1 97 ? -17.203 -3.853 32.913 1.00 88.19 97 LEU A C 1
ATOM 839 O O . LEU A 1 97 ? -16.906 -3.684 31.732 1.00 88.19 97 LEU A O 1
ATOM 843 N N . LEU A 1 98 ? -16.766 -3.041 33.880 1.00 91.56 98 LEU A N 1
ATOM 844 C CA . LEU A 1 98 ? -15.885 -1.901 33.617 1.00 91.56 98 LEU A CA 1
ATOM 845 C C . LEU A 1 98 ? -14.549 -2.355 33.019 1.00 91.56 98 LEU A C 1
ATOM 847 O O . LEU A 1 98 ? -14.110 -1.795 32.017 1.00 91.56 98 LEU A O 1
ATOM 851 N N . SER A 1 99 ? -13.950 -3.413 33.573 1.00 94.00 99 SER A N 1
ATOM 852 C CA . SER A 1 99 ? -12.707 -3.986 33.050 1.00 94.00 99 SER A CA 1
ATOM 853 C C . SER A 1 99 ? -12.872 -4.543 31.629 1.00 94.00 99 SER A C 1
ATOM 855 O O . SER A 1 99 ? -12.012 -4.335 30.770 1.00 94.00 99 SER A O 1
ATOM 857 N N . GLU A 1 100 ? -13.999 -5.202 31.332 1.00 93.56 100 GLU A N 1
ATOM 858 C CA . GLU A 1 100 ? -14.310 -5.679 29.980 1.00 93.56 100 GLU A CA 1
ATOM 859 C C . GLU A 1 100 ? -14.408 -4.525 28.971 1.00 93.56 100 GLU A C 1
ATOM 861 O O . GLU A 1 100 ? -13.899 -4.651 27.853 1.00 93.56 100 GLU A O 1
ATOM 866 N N . ILE A 1 101 ? -15.032 -3.406 29.353 1.00 94.69 101 ILE A N 1
ATOM 867 C CA . ILE A 1 101 ? -15.141 -2.209 28.509 1.00 94.69 101 ILE A CA 1
ATOM 868 C C . ILE A 1 101 ? -13.773 -1.563 28.289 1.00 94.69 101 ILE A C 1
ATOM 870 O O . ILE A 1 101 ? -13.417 -1.273 27.148 1.00 94.69 101 ILE A O 1
ATOM 874 N N . GLU A 1 102 ? -12.977 -1.387 29.342 1.00 96.56 102 GLU A N 1
ATOM 875 C CA . GLU A 1 102 ? -11.629 -0.817 29.235 1.00 96.56 102 GLU A CA 1
ATOM 876 C C . GLU A 1 102 ? -10.736 -1.648 28.316 1.00 96.56 102 GLU A C 1
ATOM 878 O O . GLU A 1 102 ? -10.051 -1.103 27.449 1.00 96.56 102 GLU A O 1
ATOM 883 N N . ARG A 1 103 ? -10.814 -2.978 28.426 1.00 97.69 103 ARG A N 1
ATOM 884 C CA . ARG A 1 103 ? -10.102 -3.889 27.528 1.00 97.69 103 ARG A CA 1
ATOM 885 C C . ARG A 1 103 ? -10.524 -3.702 26.070 1.00 97.69 103 ARG A C 1
ATOM 887 O O . ARG A 1 103 ? -9.660 -3.672 25.197 1.00 97.69 103 ARG A O 1
ATOM 894 N N . LYS A 1 104 ? -11.826 -3.554 25.796 1.00 97.75 104 LYS A N 1
ATOM 895 C CA . LYS A 1 104 ? -12.335 -3.299 24.435 1.00 97.75 104 LYS A CA 1
ATOM 896 C C . LYS A 1 104 ? -11.858 -1.951 23.893 1.00 97.75 104 LYS A C 1
ATOM 898 O O . LYS A 1 104 ? -11.469 -1.876 22.732 1.00 97.75 104 LYS A O 1
ATOM 903 N N . ILE A 1 105 ? -11.857 -0.899 24.715 1.00 97.19 105 ILE A N 1
ATOM 904 C CA . ILE A 1 105 ? -11.346 0.425 24.323 1.00 97.19 105 ILE A CA 1
ATOM 905 C C . ILE A 1 105 ? -9.864 0.329 23.953 1.00 97.19 105 ILE A C 1
ATOM 907 O O . ILE A 1 105 ? -9.448 0.841 22.914 1.00 97.19 105 ILE A O 1
ATOM 911 N N . GLU A 1 106 ? -9.070 -0.357 24.771 1.00 97.88 106 GLU A N 1
ATOM 912 C CA . GLU A 1 106 ? -7.646 -0.551 24.505 1.00 97.88 106 GLU A CA 1
ATOM 913 C C . GLU A 1 106 ? -7.408 -1.365 23.226 1.00 97.88 106 GLU A C 1
ATOM 915 O O . GLU A 1 106 ? -6.545 -1.031 22.414 1.00 97.88 106 GLU A O 1
ATOM 920 N N . GLU A 1 107 ? -8.217 -2.395 22.983 1.00 97.88 107 GLU A N 1
ATOM 921 C CA . GLU A 1 107 ? -8.172 -3.162 21.740 1.00 97.88 107 GLU A CA 1
ATOM 922 C C . GLU A 1 107 ? -8.470 -2.285 20.515 1.00 97.88 107 GLU A C 1
ATOM 924 O O . GLU A 1 107 ? -7.726 -2.326 19.535 1.00 97.88 107 GLU A O 1
ATOM 929 N N . LYS A 1 108 ? -9.492 -1.423 20.582 1.00 97.75 108 LYS A N 1
ATOM 930 C CA . LYS A 1 108 ? -9.815 -0.461 19.515 1.00 97.75 108 LYS A CA 1
ATOM 931 C C . LYS A 1 108 ? -8.672 0.527 19.259 1.00 97.75 108 LYS A C 1
ATOM 933 O O . LYS A 1 108 ? -8.325 0.778 18.104 1.00 97.75 108 LYS A O 1
ATOM 938 N N . LYS A 1 109 ? -8.019 1.031 20.311 1.00 96.69 109 LYS A N 1
ATOM 939 C CA . LYS A 1 109 ? -6.832 1.899 20.187 1.00 96.69 109 LYS A CA 1
ATOM 940 C C . LYS A 1 109 ? -5.667 1.180 19.500 1.00 96.69 109 LYS A C 1
ATOM 942 O O . LYS A 1 109 ? -5.049 1.744 18.596 1.00 96.69 109 LYS A O 1
ATOM 947 N N . LYS A 1 110 ? -5.400 -0.080 19.858 1.00 97.31 110 LYS A N 1
ATOM 948 C CA . LYS A 1 110 ? -4.366 -0.908 19.207 1.00 97.31 110 LYS A CA 1
ATOM 949 C C . LYS A 1 110 ? -4.689 -1.215 17.747 1.00 97.31 110 LYS A C 1
ATOM 951 O O . LYS A 1 110 ? -3.796 -1.181 16.896 1.00 97.31 110 LYS A O 1
ATOM 956 N N . GLN A 1 111 ? -5.959 -1.480 17.438 1.00 95.50 111 GLN A N 1
ATOM 957 C CA . GLN A 1 111 ? -6.420 -1.641 16.058 1.00 95.50 111 GLN A CA 1
ATOM 958 C C . GLN A 1 111 ? -6.103 -0.383 15.245 1.00 95.50 111 GLN A C 1
ATOM 960 O O . GLN A 1 111 ? -5.517 -0.487 14.168 1.00 95.50 111 GLN A O 1
ATOM 965 N N . TRP A 1 112 ? -6.387 0.804 15.786 1.00 95.31 112 TRP A N 1
ATOM 966 C CA . TRP A 1 112 ? -6.066 2.062 15.117 1.00 95.31 112 TRP A CA 1
ATOM 967 C C . TRP A 1 112 ? -4.561 2.274 14.905 1.00 95.31 112 TRP A C 1
ATOM 969 O O . TRP A 1 112 ? -4.134 2.593 13.796 1.00 95.31 112 TRP A O 1
ATOM 979 N N . GLN A 1 113 ? -3.733 2.025 15.921 1.00 96.00 113 GLN A N 1
ATOM 980 C CA . GLN A 1 113 ? -2.272 2.106 15.787 1.00 96.00 113 GLN A CA 1
ATOM 981 C C . GLN A 1 113 ? -1.738 1.183 14.684 1.00 96.00 113 GLN A C 1
ATOM 983 O O . GLN A 1 113 ? -0.868 1.573 13.903 1.00 96.00 113 GLN A O 1
ATOM 988 N N . THR A 1 114 ? -2.296 -0.023 14.579 1.00 94.31 114 THR A N 1
ATOM 989 C CA . THR A 1 114 ? -1.948 -0.974 13.516 1.00 94.31 114 THR A CA 1
ATOM 990 C C . THR A 1 114 ? -2.315 -0.420 12.138 1.00 94.31 114 THR A C 1
ATOM 992 O O . THR A 1 114 ? -1.510 -0.498 11.212 1.00 94.31 114 THR A O 1
ATOM 995 N N . GLN A 1 115 ? -3.492 0.197 12.002 1.00 92.88 115 GLN A N 1
ATOM 996 C CA . GLN A 1 115 ? -3.923 0.829 10.750 1.00 92.88 115 GLN A CA 1
ATOM 997 C C . GLN A 1 115 ? -3.041 2.018 10.352 1.00 92.88 115 GLN A C 1
ATOM 999 O O . GLN A 1 115 ? -2.717 2.154 9.174 1.00 92.88 115 GLN A O 1
ATOM 1004 N N . ILE A 1 116 ? -2.599 2.843 11.310 1.00 93.94 116 ILE A N 1
ATOM 1005 C CA . ILE A 1 116 ? -1.623 3.918 11.053 1.00 93.94 116 ILE A CA 1
ATOM 1006 C C . ILE A 1 116 ? -0.327 3.342 10.490 1.00 93.94 116 ILE A C 1
ATOM 1008 O O . ILE A 1 116 ? 0.172 3.833 9.479 1.00 93.94 116 ILE A O 1
ATOM 1012 N N . LYS A 1 117 ? 0.211 2.297 11.126 1.00 93.75 117 LYS A N 1
ATOM 1013 C CA . LYS A 1 117 ? 1.456 1.674 10.674 1.00 93.75 117 LYS A CA 1
ATOM 1014 C C . LYS A 1 117 ? 1.325 1.157 9.241 1.00 93.75 117 LYS A C 1
ATOM 1016 O O . LYS A 1 117 ? 2.126 1.529 8.394 1.00 93.75 117 LYS A O 1
ATOM 1021 N N . LEU A 1 118 ? 0.277 0.383 8.955 1.00 90.88 118 LEU A N 1
ATOM 1022 C CA . LEU A 1 118 ? 0.032 -0.167 7.618 1.00 90.88 118 LEU A CA 1
ATOM 1023 C C . LEU A 1 118 ? -0.127 0.925 6.552 1.00 90.88 118 LEU A C 1
ATOM 1025 O O . LEU A 1 118 ? 0.397 0.792 5.448 1.00 90.88 118 LEU A O 1
ATOM 1029 N N . TYR A 1 119 ? -0.831 2.009 6.880 1.00 92.25 119 TYR A N 1
ATOM 1030 C CA . TYR A 1 119 ? -1.003 3.148 5.981 1.00 92.25 119 TYR A CA 1
ATOM 1031 C C . TYR A 1 119 ? 0.333 3.841 5.676 1.00 92.25 119 TYR A C 1
ATOM 1033 O O . TYR A 1 119 ? 0.659 4.080 4.512 1.00 92.25 119 TYR A O 1
ATOM 1041 N N . ASN A 1 120 ? 1.141 4.104 6.705 1.00 92.69 120 ASN A N 1
ATOM 1042 C CA . ASN A 1 120 ? 2.452 4.731 6.547 1.00 92.69 120 ASN A CA 1
ATOM 1043 C C . ASN A 1 120 ? 3.427 3.839 5.769 1.00 92.69 120 ASN A C 1
ATOM 1045 O O . ASN A 1 120 ? 4.117 4.328 4.875 1.00 92.69 120 ASN A O 1
ATOM 1049 N N . ASP A 1 121 ? 3.442 2.535 6.055 1.00 91.50 121 ASP A N 1
ATOM 1050 C CA . ASP A 1 121 ? 4.250 1.554 5.326 1.00 91.50 121 ASP A CA 1
ATOM 1051 C C . ASP A 1 121 ? 3.853 1.537 3.839 1.00 91.50 121 ASP A C 1
ATOM 1053 O O . ASP A 1 121 ? 4.708 1.554 2.955 1.00 91.50 121 ASP A O 1
ATOM 1057 N N . SER A 1 122 ? 2.551 1.598 3.542 1.00 91.12 122 SER A N 1
ATOM 1058 C CA . SER A 1 122 ? 2.041 1.678 2.171 1.00 91.12 122 SER A CA 1
ATOM 1059 C C . SER A 1 122 ? 2.476 2.961 1.447 1.00 91.12 122 SER A C 1
ATOM 1061 O O . SER A 1 122 ? 2.885 2.900 0.284 1.00 91.12 122 SER A O 1
ATOM 1063 N N . ILE A 1 123 ? 2.431 4.121 2.115 1.00 93.06 123 ILE A N 1
ATOM 1064 C CA . ILE A 1 123 ? 2.927 5.393 1.556 1.00 93.06 123 ILE A CA 1
ATOM 1065 C C . ILE A 1 123 ? 4.429 5.324 1.282 1.00 93.06 123 ILE A C 1
ATOM 1067 O O . ILE A 1 123 ? 4.888 5.770 0.225 1.00 93.06 123 ILE A O 1
ATOM 1071 N N . SER A 1 124 ? 5.190 4.770 2.224 1.00 94.00 124 SER A N 1
ATOM 1072 C CA . SER A 1 124 ? 6.634 4.600 2.088 1.00 94.00 124 SER A CA 1
ATOM 1073 C C . SER A 1 124 ? 6.964 3.725 0.877 1.00 94.00 124 SER A C 1
ATOM 1075 O O . SER A 1 124 ? 7.736 4.129 0.008 1.00 94.00 124 SER A O 1
ATOM 1077 N N . ASN A 1 125 ? 6.281 2.584 0.742 1.00 93.25 125 ASN A N 1
ATOM 1078 C CA . ASN A 1 125 ? 6.439 1.678 -0.394 1.00 93.25 125 ASN A CA 1
ATOM 1079 C C . ASN A 1 125 ? 6.114 2.364 -1.722 1.00 93.25 125 ASN A C 1
ATOM 1081 O O . ASN A 1 125 ? 6.890 2.263 -2.672 1.00 93.25 125 ASN A O 1
ATOM 1085 N N . LYS A 1 126 ? 4.999 3.101 -1.788 1.00 94.31 126 LYS A N 1
ATOM 1086 C CA . LYS A 1 126 ? 4.630 3.875 -2.980 1.00 94.31 126 LYS A CA 1
ATOM 1087 C C . LYS A 1 126 ? 5.746 4.845 -3.369 1.00 94.31 126 LYS A C 1
ATOM 1089 O O . LYS A 1 126 ? 6.188 4.830 -4.515 1.00 94.31 126 LYS A O 1
ATOM 1094 N N . THR A 1 127 ? 6.219 5.639 -2.411 1.00 95.19 127 THR A N 1
ATOM 1095 C CA . THR A 1 127 ? 7.314 6.597 -2.625 1.00 95.19 127 THR A CA 1
ATOM 1096 C C . THR A 1 127 ? 8.576 5.891 -3.133 1.00 95.19 127 THR A C 1
ATOM 1098 O O . THR A 1 127 ? 9.227 6.374 -4.058 1.00 95.19 127 THR A O 1
ATOM 1101 N N . GLY A 1 128 ? 8.903 4.718 -2.582 1.00 96.62 128 GLY A N 1
ATOM 1102 C CA . GLY A 1 128 ? 10.029 3.899 -3.033 1.00 96.62 128 GLY A CA 1
ATOM 1103 C C . GLY A 1 128 ? 9.905 3.480 -4.501 1.00 96.62 128 GLY A C 1
ATOM 1104 O O . GLY A 1 128 ? 10.833 3.686 -5.284 1.00 96.62 128 GLY A O 1
ATOM 1105 N N . TYR A 1 129 ? 8.743 2.970 -4.914 1.00 96.75 129 TYR A N 1
ATOM 1106 C CA . TYR A 1 129 ? 8.502 2.608 -6.315 1.00 96.75 129 TYR A CA 1
ATOM 1107 C C . TYR A 1 129 ? 8.529 3.818 -7.258 1.00 96.75 129 TYR A C 1
ATOM 1109 O O . TYR A 1 129 ? 9.050 3.714 -8.369 1.00 96.75 129 TYR A O 1
ATOM 1117 N N . GLU A 1 130 ? 8.027 4.978 -6.830 1.00 96.12 130 GLU A N 1
ATOM 1118 C CA . GLU A 1 130 ? 8.105 6.222 -7.610 1.00 96.12 130 GLU A CA 1
ATOM 1119 C C . GLU A 1 130 ? 9.561 6.653 -7.845 1.00 96.12 130 GLU A C 1
ATOM 1121 O O . GLU A 1 130 ? 9.926 7.039 -8.959 1.00 96.12 130 GLU A O 1
ATOM 1126 N N . GLN A 1 131 ? 10.419 6.529 -6.828 1.00 97.62 131 GLN A N 1
ATOM 1127 C CA . GLN A 1 131 ? 11.851 6.815 -6.945 1.00 97.62 131 GLN A CA 1
ATOM 1128 C C . GLN A 1 131 ? 12.565 5.831 -7.877 1.00 97.62 131 GLN A C 1
ATOM 1130 O O . GLN A 1 131 ? 13.342 6.261 -8.735 1.00 97.62 131 GLN A O 1
ATOM 1135 N N . ILE A 1 132 ? 12.273 4.530 -7.761 1.00 97.12 132 ILE A N 1
ATOM 1136 C CA . ILE A 1 132 ? 12.804 3.507 -8.674 1.00 97.12 132 ILE A CA 1
ATOM 1137 C C . ILE A 1 132 ? 12.401 3.843 -10.112 1.00 97.12 132 ILE A C 1
ATOM 1139 O O . ILE A 1 132 ? 13.251 3.892 -10.997 1.00 97.12 132 ILE A O 1
ATOM 1143 N N . ASN A 1 133 ? 11.132 4.171 -10.346 1.00 97.50 133 ASN A N 1
ATOM 1144 C CA . ASN A 1 133 ? 10.633 4.527 -11.671 1.00 97.50 133 ASN A CA 1
ATOM 1145 C C . ASN A 1 133 ? 11.276 5.787 -12.248 1.00 97.50 133 ASN A C 1
ATOM 1147 O O . ASN A 1 133 ? 11.550 5.840 -13.449 1.00 97.50 133 ASN A O 1
ATOM 1151 N N . LYS A 1 134 ? 11.557 6.785 -11.408 1.00 97.31 134 LYS A N 1
ATOM 1152 C CA . LYS A 1 134 ? 12.328 7.961 -11.817 1.00 97.31 134 LYS A CA 1
ATOM 1153 C C . LYS A 1 134 ? 13.742 7.568 -12.260 1.00 97.31 134 LYS A C 1
ATOM 1155 O O . LYS A 1 134 ? 14.188 8.022 -13.308 1.00 97.31 134 LYS A O 1
ATOM 1160 N N . SER A 1 135 ? 14.415 6.701 -11.502 1.00 97.06 135 SER A N 1
ATOM 1161 C CA . SER A 1 135 ? 15.753 6.195 -11.840 1.00 97.06 135 SER A CA 1
ATOM 1162 C C . SER A 1 135 ? 15.759 5.398 -13.152 1.00 97.06 135 SER A C 1
ATOM 1164 O O . SER A 1 135 ? 16.586 5.652 -14.030 1.00 97.06 135 SER A O 1
ATOM 1166 N N . LEU A 1 136 ? 14.785 4.498 -13.330 1.00 96.38 136 LEU A N 1
ATOM 1167 C CA . LEU A 1 136 ? 14.614 3.707 -14.552 1.00 96.38 136 LEU A CA 1
ATOM 1168 C C . LEU A 1 136 ? 14.419 4.601 -15.780 1.00 96.38 136 LEU A C 1
ATOM 1170 O O . LEU A 1 136 ? 15.074 4.383 -16.796 1.00 96.38 136 LEU A O 1
ATOM 1174 N N . ARG A 1 137 ? 13.591 5.651 -15.681 1.00 96.50 137 ARG A N 1
ATOM 1175 C CA . ARG A 1 137 ? 13.417 6.623 -16.774 1.00 96.50 137 ARG A CA 1
ATOM 1176 C C . ARG A 1 137 ? 14.728 7.297 -17.162 1.00 96.50 137 ARG A C 1
ATOM 1178 O O . ARG A 1 137 ? 15.081 7.277 -18.337 1.00 96.50 137 ARG A O 1
ATOM 1185 N N . THR A 1 138 ? 15.477 7.814 -16.189 1.00 97.12 138 THR A N 1
ATOM 1186 C CA . THR A 1 138 ? 16.790 8.425 -16.448 1.00 97.12 138 THR A CA 1
ATOM 1187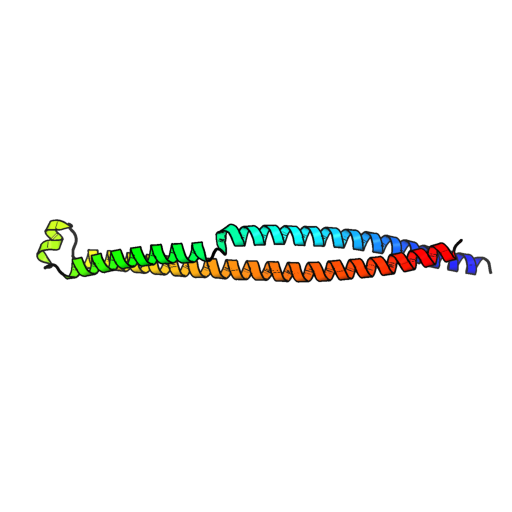 C C . THR A 1 138 ? 17.740 7.436 -17.128 1.00 97.12 138 THR A C 1
ATOM 1189 O O . THR A 1 138 ? 18.464 7.797 -18.058 1.00 97.12 138 THR A O 1
ATOM 1192 N N . LYS A 1 139 ? 17.733 6.166 -16.701 1.00 95.44 139 LYS A N 1
ATOM 1193 C CA . LYS A 1 139 ? 18.577 5.127 -17.301 1.00 95.44 139 LYS A CA 1
ATOM 1194 C C . LYS A 1 139 ? 18.170 4.816 -18.742 1.00 95.44 139 LYS A C 1
ATOM 1196 O O . LYS A 1 139 ? 19.045 4.730 -19.600 1.00 95.44 139 LYS A O 1
ATOM 1201 N N . ILE A 1 140 ? 16.871 4.707 -19.018 1.00 95.94 140 ILE A N 1
ATOM 1202 C CA . ILE A 1 140 ? 16.330 4.514 -20.370 1.00 95.94 140 ILE A CA 1
ATOM 1203 C C . ILE A 1 140 ? 16.728 5.682 -21.282 1.00 95.94 140 ILE A C 1
ATOM 1205 O O . ILE A 1 140 ? 17.189 5.454 -22.396 1.00 95.94 140 ILE A O 1
ATOM 1209 N N . GLU A 1 141 ? 16.594 6.928 -20.827 1.00 96.62 141 GLU A N 1
ATOM 1210 C CA . GLU A 1 141 ? 16.974 8.121 -21.601 1.00 96.62 141 GLU A CA 1
ATOM 1211 C C . GLU A 1 141 ? 18.481 8.164 -21.900 1.00 96.62 141 GLU A C 1
ATOM 1213 O O . GLU A 1 141 ? 18.895 8.452 -23.029 1.00 96.62 141 GLU A O 1
ATOM 1218 N N . SER A 1 142 ? 19.307 7.810 -20.912 1.00 95.88 142 SER A N 1
ATOM 1219 C CA . SER A 1 142 ? 20.757 7.688 -21.077 1.00 95.88 142 SER A CA 1
ATOM 1220 C C . SER A 1 142 ? 21.122 6.618 -22.111 1.00 95.88 142 SER A C 1
ATOM 1222 O O . SER A 1 142 ? 21.919 6.888 -23.009 1.00 95.88 142 SER A O 1
ATOM 1224 N N . LEU A 1 143 ? 20.496 5.442 -22.041 1.00 94.50 143 LEU A N 1
ATOM 1225 C CA . LEU A 1 143 ? 20.708 4.346 -22.987 1.00 94.50 143 LEU A CA 1
ATOM 1226 C C . LEU A 1 143 ? 20.229 4.695 -24.402 1.00 94.50 143 LEU A C 1
ATOM 1228 O O . LEU A 1 143 ? 20.931 4.422 -25.373 1.00 94.50 143 LEU A O 1
ATOM 1232 N N . LYS A 1 144 ? 19.077 5.366 -24.536 1.00 94.81 144 LYS A N 1
ATOM 1233 C CA . LYS A 1 144 ? 18.585 5.881 -25.826 1.00 94.81 144 LYS A CA 1
ATOM 1234 C C . LYS A 1 144 ? 19.586 6.861 -26.442 1.00 94.81 144 LYS A C 1
ATOM 1236 O O . LYS A 1 144 ? 19.870 6.777 -27.635 1.00 94.81 144 LYS A O 1
ATOM 1241 N N . SER A 1 145 ? 20.175 7.737 -25.630 1.00 94.19 145 SER A N 1
ATOM 1242 C CA . SER A 1 145 ? 21.208 8.676 -26.082 1.00 94.19 145 SER A CA 1
ATOM 1243 C C . SER A 1 145 ? 22.490 7.960 -26.521 1.00 94.19 145 SER A C 1
ATOM 1245 O O . SER A 1 145 ? 23.027 8.264 -27.586 1.00 94.19 145 SER A O 1
ATOM 1247 N N . GLU A 1 146 ? 22.960 6.975 -25.748 1.00 91.06 146 GLU A N 1
ATOM 1248 C CA . GLU A 1 146 ? 24.131 6.159 -26.098 1.00 91.06 146 GLU A CA 1
ATOM 1249 C C . GLU A 1 146 ? 23.915 5.386 -27.405 1.00 91.06 146 GLU A C 1
ATOM 1251 O O . GLU A 1 146 ? 24.781 5.399 -28.283 1.00 91.06 146 GLU A O 1
ATOM 1256 N N . LYS A 1 147 ? 22.735 4.779 -27.575 1.00 91.69 147 LYS A N 1
ATOM 1257 C CA . LYS A 1 147 ? 22.347 4.085 -28.806 1.00 91.69 147 LYS A CA 1
ATOM 1258 C C . LYS A 1 147 ? 22.434 5.009 -30.020 1.00 91.69 147 LYS A C 1
ATOM 1260 O O . LYS A 1 147 ? 23.085 4.646 -30.994 1.00 91.69 147 LYS A O 1
ATOM 1265 N N . ILE A 1 148 ? 21.867 6.215 -29.943 1.00 91.62 148 ILE A N 1
ATOM 1266 C CA . ILE A 1 148 ? 21.913 7.199 -31.039 1.00 91.62 148 ILE A CA 1
ATOM 1267 C C . ILE A 1 148 ? 23.361 7.543 -31.420 1.00 91.62 148 ILE A C 1
ATOM 1269 O O . ILE A 1 148 ? 23.681 7.688 -32.601 1.00 91.62 148 ILE A O 1
ATOM 1273 N N . VAL A 1 149 ? 24.255 7.689 -30.436 1.00 88.75 149 VAL A N 1
ATOM 1274 C CA . VAL A 1 149 ? 25.680 7.951 -30.698 1.00 88.75 149 VAL A CA 1
ATOM 1275 C C . VAL A 1 149 ? 26.325 6.766 -31.417 1.00 88.75 149 VAL A C 1
ATOM 1277 O O . VAL A 1 149 ? 26.987 6.961 -32.436 1.00 88.75 149 VAL A O 1
ATOM 1280 N N . LEU A 1 150 ? 26.096 5.540 -30.938 1.00 88.31 150 LEU A N 1
ATOM 1281 C CA . LEU A 1 150 ? 26.633 4.327 -31.559 1.00 88.31 150 LEU A CA 1
ATOM 1282 C C . LEU A 1 150 ? 26.105 4.124 -32.984 1.00 88.31 150 LEU A C 1
ATOM 1284 O O . LEU A 1 150 ? 26.883 3.783 -33.872 1.00 88.31 150 LEU A O 1
ATOM 1288 N N . GLU A 1 151 ? 24.823 4.388 -33.232 1.00 88.38 151 GLU A N 1
ATOM 1289 C CA . GLU A 1 151 ? 24.212 4.320 -34.564 1.00 88.38 151 GLU A CA 1
ATOM 1290 C C . GLU A 1 151 ? 24.847 5.323 -35.533 1.00 88.38 151 GLU A C 1
ATOM 1292 O O . GLU A 1 151 ? 25.166 4.966 -36.670 1.00 88.38 151 GLU A O 1
ATOM 1297 N N . LYS A 1 152 ? 25.118 6.555 -35.082 1.00 85.81 152 LYS A N 1
ATOM 1298 C CA . LYS A 1 152 ? 25.838 7.563 -35.878 1.00 85.81 152 LYS A CA 1
ATOM 1299 C C . LYS A 1 152 ? 27.270 7.126 -36.190 1.00 85.81 152 LYS A C 1
ATOM 1301 O O . LYS A 1 152 ? 27.705 7.247 -37.336 1.00 85.81 152 LYS A O 1
ATOM 1306 N N . CYS A 1 153 ? 27.992 6.587 -35.206 1.00 81.44 153 CYS A N 1
ATOM 1307 C CA . CYS A 1 153 ? 29.338 6.044 -35.407 1.00 81.44 153 CYS A CA 1
ATOM 1308 C C . CYS A 1 153 ? 29.332 4.873 -36.399 1.00 81.44 153 CYS A C 1
ATOM 1310 O O . CYS A 1 153 ? 30.187 4.798 -37.286 1.00 81.44 153 CYS A O 1
ATOM 1312 N N . LEU A 1 154 ? 28.350 3.977 -36.284 1.00 83.00 154 LEU A N 1
ATOM 1313 C CA . LEU A 1 154 ? 28.177 2.839 -37.179 1.00 83.00 154 LEU A CA 1
ATOM 1314 C C . LEU A 1 154 ? 27.892 3.305 -38.612 1.00 83.00 154 LEU A C 1
ATOM 1316 O O . LEU A 1 154 ? 28.536 2.830 -39.547 1.00 83.00 154 LEU A O 1
ATOM 1320 N N . PHE A 1 155 ? 26.979 4.266 -38.780 1.00 81.75 155 PHE A N 1
ATOM 1321 C CA . PHE A 1 155 ? 26.639 4.859 -40.071 1.00 81.75 155 PHE A CA 1
ATOM 1322 C C . PHE A 1 155 ? 27.856 5.517 -40.730 1.00 81.75 155 PHE A C 1
ATOM 1324 O O . PHE A 1 155 ? 28.195 5.173 -41.859 1.00 81.75 155 PHE A O 1
ATOM 1331 N N . ALA A 1 156 ? 28.582 6.378 -40.009 1.00 76.94 156 ALA A N 1
ATOM 1332 C CA . ALA A 1 156 ? 29.791 7.026 -40.522 1.00 76.94 156 ALA A CA 1
ATOM 1333 C C . ALA A 1 156 ? 30.870 6.009 -40.939 1.00 76.94 156 ALA A C 1
ATOM 1335 O O . ALA A 1 156 ? 31.548 6.181 -41.952 1.00 76.94 156 ALA A O 1
ATOM 1336 N N . THR A 1 157 ? 31.009 4.910 -40.193 1.00 73.38 157 THR A N 1
ATOM 1337 C CA . THR A 1 157 ? 31.980 3.851 -40.514 1.00 73.38 157 THR A CA 1
ATOM 1338 C C . THR A 1 157 ? 31.555 3.021 -41.730 1.00 73.38 157 THR A C 1
ATOM 1340 O O . THR A 1 157 ? 32.418 2.560 -42.476 1.00 73.38 157 THR A O 1
ATOM 1343 N N . LYS A 1 158 ? 30.246 2.834 -41.952 1.00 73.25 158 LYS A N 1
ATOM 1344 C CA . LYS A 1 158 ? 29.693 2.154 -43.136 1.00 73.25 158 LYS A CA 1
ATOM 1345 C C . LYS A 1 158 ? 29.789 3.026 -44.395 1.00 73.25 158 LYS A C 1
ATOM 1347 O O . LYS A 1 158 ? 30.173 2.508 -45.435 1.00 73.25 158 LYS A O 1
ATOM 1352 N N . VAL A 1 159 ? 29.529 4.333 -44.294 1.00 71.31 159 VAL A N 1
ATOM 1353 C CA . VAL A 1 159 ? 29.672 5.286 -45.413 1.00 71.31 159 VAL A CA 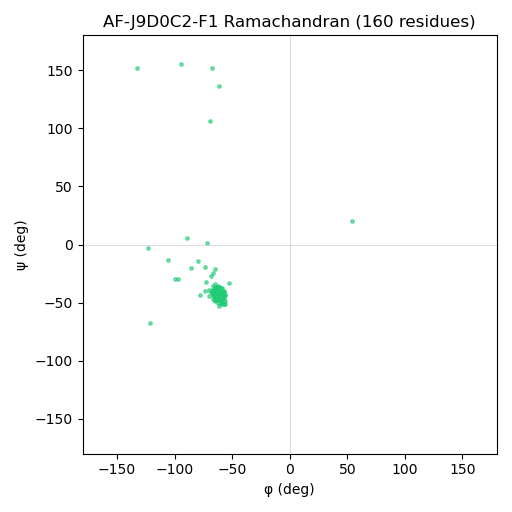1
ATOM 1354 C C . VAL A 1 159 ? 31.130 5.408 -45.864 1.00 71.31 159 VAL A C 1
ATOM 1356 O O . VAL A 1 159 ? 31.389 5.361 -47.053 1.00 71.31 159 VAL A O 1
ATOM 1359 N N . ASN A 1 160 ? 32.094 5.449 -44.938 1.00 59.00 160 ASN A N 1
ATOM 1360 C CA . ASN A 1 160 ? 33.532 5.497 -45.260 1.00 59.00 160 ASN A CA 1
ATOM 1361 C C . ASN A 1 160 ? 34.117 4.179 -45.826 1.00 59.00 160 ASN A C 1
ATOM 1363 O O . ASN A 1 160 ? 35.334 4.079 -46.004 1.00 59.00 160 ASN A O 1
ATOM 1367 N N . LYS A 1 161 ? 33.297 3.134 -46.009 1.00 56.81 161 LYS A N 1
ATOM 1368 C CA . LYS A 1 161 ? 33.689 1.851 -46.621 1.00 56.81 161 LYS A CA 1
ATOM 1369 C C . LYS A 1 161 ? 33.156 1.669 -48.050 1.00 56.81 161 LYS A C 1
ATOM 1371 O O . LYS A 1 161 ? 33.631 0.745 -48.708 1.00 56.81 161 LYS A O 1
ATOM 1376 N N . ASN A 1 162 ? 32.207 2.501 -48.484 1.00 46.69 162 ASN A N 1
ATOM 1377 C CA . ASN A 1 162 ? 31.707 2.571 -49.861 1.00 46.69 162 ASN A CA 1
ATOM 1378 C C . ASN A 1 162 ? 32.440 3.673 -50.629 1.00 46.69 162 ASN A C 1
ATOM 1380 O O . ASN A 1 162 ? 32.544 3.527 -51.863 1.00 46.69 162 ASN A O 1
#

Nearest PDB structures (foldseek):
  8sbj-assembly1_B  TM=7.847E-01  e=3.252E-01  Homo sapiens
  8ts8-assembly1_B  TM=6.553E-01  e=6.656E-01  Homo sapiens
  3mtt-assembly1_A  TM=4.993E-01  e=4.054E-01  Homo sapiens
  5ukj-assembly1_B  TM=4.305E-01  e=3.078E-01  Homo sapiens
  3na7-assembly1_A  TM=3.194E-01  e=1.206E-01  Helicobacter pylori NCTC 11638

Organism: Edhazardia aedis (strain USNM 41457) (NCBI:txid1003232)

Radius of gyration: 34.54 Å; Cα contacts (8 Å, |Δi|>4): 75; chains: 1; bounding box: 81×20×94 Å

Mean predicted aligned error: 9.62 Å

pLDDT: mean 86.0, std 13.64, range [46.69, 97.88]

Secondary structure (DSSP, 8-state):
-HHHHHHHHHHHHHHHHHHHHHHHHHHHHHHHHHHHHHHHHHHHHHHHHHTS-HHHHHHHHHHHHHHHHHHHHHHHHHHTS-THHHHHHHSS-HHHHHHHHHHHHHHHHHHHHHHHHHHHHHHHHHHHHHHHHHHHHHHHHHHHHHHHHHHHHHHHHHHTT-

Solvent-accessible surface area (backbone atoms only — not comparable to full-atom values): 8628 Å² total; per-residue (Å²): 110,69,70,59,54,51,50,53,51,48,56,54,49,54,52,49,54,48,48,56,51,51,44,54,49,46,53,50,52,40,54,52,43,53,50,53,40,53,52,42,50,55,50,41,53,52,38,50,77,61,54,49,31,62,70,59,54,50,50,54,49,52,54,48,51,50,52,39,51,52,46,51,52,50,47,54,58,58,69,72,53,65,73,80,60,35,43,81,74,67,79,39,56,64,67,57,54,49,51,53,45,52,52,51,43,53,49,50,52,51,52,49,55,51,51,52,51,54,32,52,53,38,47,51,52,42,52,50,43,53,51,51,40,53,51,41,48,55,49,41,55,51,45,54,53,51,41,55,51,49,52,50,53,49,48,56,56,54,60,77,72,111

Sequence (162 aa):
MIIFFINLLIFKSTNIYSCEYKIRQIEHDIAQFENDYLTNLRIIDKLNSQQCSYVRHINIKMDIDREIEKLEREKSHILSYKSEIYFTRYFKSRETLLSEIERKIEEKKKQWQTQIKLYNDSISNKTGYEQINKSLRTKIESLKSEKIVLEKCLFATKVNKN

Foldseek 3Di:
DVVVVVVVVVVLVVLLVVLVVLLVVLVVLLVVLVVLLVVLVVVLVVLPVPQQPPVVLVVLVVVLVVVLVVLVVVLVVLVPDDQVVCCVPPVDGSVVSNVVSVVVNVVSVVVNVVSVVSNVVSVVSSVVSVVSSVVSVVSSVVSVVVSVVSVVVSVVSVVVVD